Protein AF-K2B439-F1 (afdb_monomer)

Secondary structure (DSSP, 8-state):
----------------PPP-------------S------------------HHHHHHHHHHHHHHH-TT--GGGGGG--SHHHHHHHHHHHHHHHHHHHT-HHHHTT-SSHHHHHHHHHHHH--

Sequence (124 aa):
MKKTISILALALLLGSFGCGEDSLEDTDDGITAGDVEVDVESGEVSEETSNPEIEQDLTTLESIIIDSSANSSDCSNIEDEELKKTCEQKFIYDEAVSTKDKGMCGELENVSDQETCVAEVEKE

Mean predicted aligned error: 16.99 Å

Radius of gyration: 22.25 Å; Cα contacts (8 Å, |Δi|>4): 75; chains: 1; bounding box: 56×47×50 Å

pLDDT: mean 71.55, std 25.4, range [32.72, 96.44]

Foldseek 3Di:
DDDDDDDDDDDDDDDDDDDDDDDDDDDDDDDDDDDPPPPPVVPPPDDPPVPVLVVVLVVQLVVQVVDPPHALVSLVVRPDPVSSLVSNLVRLLVCCLVVLPLVSLVVRPDPVSSVVSPVSSVVD

Structure (mmCIF, N/CA/C/O backbone):
data_AF-K2B439-F1
#
_entry.id   AF-K2B439-F1
#
loop_
_atom_site.group_PDB
_atom_site.id
_atom_site.type_symbol
_atom_site.label_atom_id
_atom_site.label_alt_id
_atom_site.label_comp_id
_atom_site.label_asym_id
_atom_site.label_entity_id
_atom_site.label_seq_id
_atom_site.pdbx_PDB_ins_code
_atom_site.Cartn_x
_atom_site.Cartn_y
_atom_site.Cartn_z
_atom_site.occupancy
_atom_site.B_iso_or_equiv
_atom_site.auth_seq_id
_atom_site.auth_comp_id
_atom_site.auth_asym_id
_atom_site.auth_atom_id
_atom_site.pdbx_PDB_model_num
ATOM 1 N N . MET A 1 1 ? 41.136 -3.504 -10.759 1.00 40.81 1 MET A N 1
ATOM 2 C CA . MET A 1 1 ? 41.442 -2.631 -9.604 1.00 40.81 1 MET A CA 1
ATOM 3 C C . MET A 1 1 ? 40.144 -2.469 -8.829 1.00 40.81 1 MET A C 1
ATOM 5 O O . MET A 1 1 ? 39.227 -1.864 -9.361 1.00 40.81 1 MET A O 1
ATOM 9 N N . LYS A 1 2 ? 40.007 -3.120 -7.668 1.00 39.09 2 LYS A N 1
ATO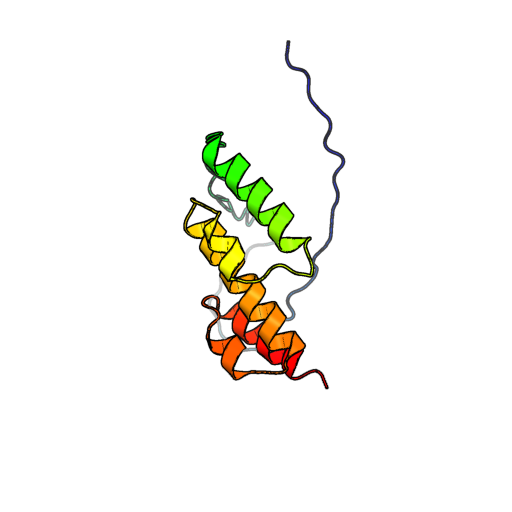M 10 C CA . LYS A 1 2 ? 38.772 -3.101 -6.866 1.00 39.09 2 LYS A CA 1
ATOM 11 C C . LYS A 1 2 ? 38.761 -1.815 -6.033 1.00 39.09 2 LYS A C 1
ATOM 13 O O . LYS A 1 2 ? 39.700 -1.595 -5.275 1.00 39.09 2 LYS A O 1
ATOM 18 N N . LYS A 1 3 ? 37.760 -0.953 -6.223 1.00 43.84 3 LYS A N 1
ATOM 19 C CA . LYS A 1 3 ? 37.527 0.230 -5.383 1.00 43.84 3 LYS A CA 1
ATOM 20 C C . LYS A 1 3 ? 36.393 -0.109 -4.422 1.00 43.84 3 LYS A C 1
ATOM 22 O O . LYS A 1 3 ? 35.263 -0.288 -4.852 1.00 43.84 3 LYS A O 1
ATOM 27 N N . THR A 1 4 ? 36.723 -0.254 -3.147 1.00 53.12 4 THR A N 1
ATOM 28 C CA . THR A 1 4 ? 35.773 -0.468 -2.053 1.00 53.12 4 THR A CA 1
ATOM 29 C C . THR A 1 4 ? 35.118 0.863 -1.700 1.00 53.12 4 THR A C 1
ATOM 31 O O . THR A 1 4 ? 35.821 1.809 -1.338 1.00 53.12 4 THR A O 1
ATOM 34 N N . ILE A 1 5 ? 33.795 0.947 -1.822 1.00 59.88 5 ILE A N 1
ATOM 35 C CA . ILE A 1 5 ? 33.010 2.098 -1.368 1.00 59.88 5 ILE A CA 1
ATOM 36 C C . ILE A 1 5 ? 32.552 1.803 0.062 1.00 59.88 5 ILE A C 1
ATOM 38 O O . ILE A 1 5 ? 31.970 0.762 0.344 1.00 59.88 5 ILE A O 1
ATOM 42 N N . SER A 1 6 ? 32.916 2.710 0.966 1.00 45.53 6 SER A N 1
ATOM 43 C CA . SER A 1 6 ? 32.641 2.666 2.400 1.00 45.53 6 SER A CA 1
ATOM 44 C C . SER A 1 6 ? 31.184 3.054 2.653 1.00 45.53 6 SER A C 1
ATOM 46 O O . SER A 1 6 ? 30.824 4.208 2.434 1.00 45.53 6 SER A O 1
ATOM 48 N N . ILE A 1 7 ? 30.361 2.115 3.120 1.00 55.88 7 ILE A N 1
ATOM 49 C CA . ILE A 1 7 ? 28.963 2.371 3.491 1.00 55.88 7 ILE A CA 1
ATOM 50 C C . ILE A 1 7 ? 28.936 2.820 4.956 1.00 55.88 7 ILE A C 1
ATOM 52 O O . ILE A 1 7 ? 29.377 2.101 5.853 1.00 55.88 7 ILE A O 1
ATOM 56 N N . LEU A 1 8 ? 28.472 4.050 5.180 1.00 42.69 8 LEU A N 1
ATOM 57 C CA . LEU A 1 8 ? 28.225 4.613 6.503 1.00 42.69 8 LEU A CA 1
ATOM 58 C C . LEU A 1 8 ? 27.000 3.894 7.093 1.00 42.69 8 LEU A C 1
ATOM 60 O O . LEU A 1 8 ? 25.897 4.023 6.570 1.00 42.69 8 LEU A O 1
ATOM 64 N N . ALA A 1 9 ? 27.207 3.102 8.143 1.00 47.41 9 ALA A N 1
ATOM 65 C CA . ALA A 1 9 ? 26.153 2.344 8.805 1.00 47.41 9 ALA A CA 1
ATOM 66 C C . ALA A 1 9 ? 25.150 3.283 9.497 1.00 47.41 9 ALA A C 1
ATOM 68 O O . ALA A 1 9 ? 25.508 3.989 10.442 1.00 47.41 9 ALA A O 1
ATOM 69 N N . LEU A 1 10 ? 23.890 3.258 9.058 1.00 36.81 10 LEU A N 1
ATOM 70 C CA . LEU A 1 10 ? 22.764 3.761 9.839 1.00 36.81 10 LEU A CA 1
ATOM 71 C C . LEU A 1 10 ? 22.176 2.576 10.613 1.00 36.81 10 LEU A C 1
ATOM 73 O O . LEU A 1 10 ? 21.393 1.793 10.087 1.00 36.81 10 LEU A O 1
ATOM 77 N N . ALA A 1 11 ? 22.614 2.414 11.859 1.00 52.12 11 ALA A N 1
ATOM 78 C CA . ALA A 1 11 ? 22.028 1.458 12.786 1.00 52.12 11 ALA A CA 1
ATOM 79 C C . ALA A 1 11 ? 20.799 2.095 13.446 1.00 52.12 11 ALA A C 1
ATOM 81 O O . ALA A 1 11 ? 20.939 3.030 14.236 1.00 52.12 11 ALA A O 1
ATOM 82 N N . LEU A 1 12 ? 19.606 1.578 13.150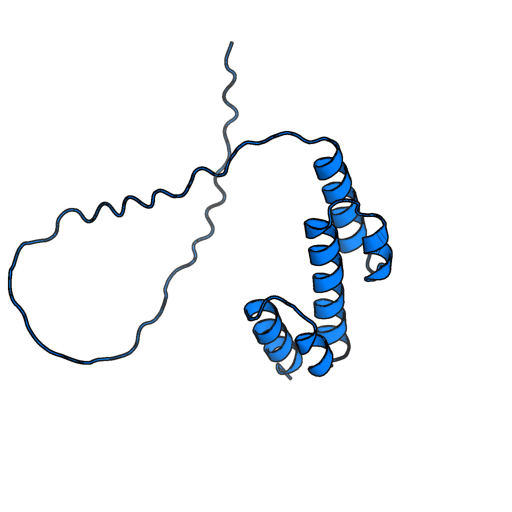 1.00 43.69 12 LEU A N 1
ATOM 83 C CA . LEU A 1 12 ? 18.420 1.805 13.972 1.00 43.69 12 LEU A CA 1
ATOM 84 C C . LEU A 1 12 ? 18.079 0.507 14.703 1.00 43.69 12 LEU A C 1
ATOM 86 O O . LEU A 1 12 ? 17.716 -0.503 14.111 1.00 43.69 12 LEU A O 1
ATOM 90 N N . LEU A 1 13 ? 18.282 0.569 16.017 1.00 51.44 13 LEU A N 1
ATOM 91 C CA . LEU A 1 13 ? 17.930 -0.433 17.013 1.00 51.44 13 LEU A CA 1
ATOM 92 C C . LEU A 1 13 ? 16.407 -0.600 17.080 1.00 51.44 13 LEU A C 1
ATOM 94 O O . LEU A 1 13 ? 15.708 0.349 17.432 1.00 51.44 13 LEU A O 1
ATOM 98 N N . LEU A 1 14 ? 15.915 -1.819 16.863 1.00 46.91 14 LEU A N 1
ATOM 99 C CA . LEU A 1 14 ? 14.623 -2.261 17.386 1.00 46.91 14 LEU A CA 1
ATOM 100 C C . LEU A 1 14 ? 14.893 -3.249 18.520 1.00 46.91 14 LEU A C 1
ATOM 102 O O . LEU A 1 14 ? 15.336 -4.375 18.305 1.00 46.91 14 LEU A O 1
ATOM 106 N N . GLY A 1 15 ? 14.692 -2.769 19.745 1.00 39.44 15 GLY A N 1
ATOM 107 C CA . GLY A 1 15 ? 14.739 -3.567 20.957 1.00 39.44 15 GLY A CA 1
ATOM 108 C C . GLY A 1 15 ? 13.350 -4.068 21.343 1.00 39.44 15 GLY A C 1
ATOM 109 O O . GLY A 1 15 ? 12.410 -3.283 21.433 1.00 39.44 15 GLY A O 1
ATOM 110 N N . SER A 1 16 ? 13.320 -5.360 21.670 1.00 45.22 16 SER A N 1
ATOM 111 C CA . SER A 1 16 ? 12.493 -5.991 22.707 1.00 45.22 16 SER A CA 1
ATOM 112 C C . SER A 1 16 ? 11.040 -6.346 22.374 1.00 45.22 16 SER A C 1
ATOM 114 O O . SER A 1 16 ? 10.104 -5.599 22.646 1.00 45.22 16 SER A O 1
ATOM 116 N N . PHE A 1 17 ? 10.876 -7.602 21.952 1.00 44.94 17 PHE A N 1
ATOM 117 C CA . PHE A 1 17 ? 9.707 -8.430 22.243 1.00 44.94 17 PHE A CA 1
ATOM 118 C C . PHE A 1 17 ? 9.548 -8.599 23.767 1.00 44.94 17 PHE A C 1
ATOM 120 O O . PHE A 1 17 ? 10.492 -8.994 24.454 1.00 44.94 17 PHE A O 1
ATOM 127 N N . GLY A 1 18 ? 8.359 -8.297 24.292 1.00 34.41 18 GLY A N 1
ATOM 128 C CA . GLY A 1 18 ? 7.946 -8.593 25.665 1.00 34.41 18 GLY A CA 1
ATOM 129 C C . GLY A 1 18 ? 7.069 -9.844 25.692 1.00 34.41 18 GLY A C 1
ATOM 130 O O . GLY A 1 18 ? 6.018 -9.873 25.063 1.00 34.41 18 GLY A O 1
ATOM 131 N N . CYS A 1 19 ? 7.551 -10.864 26.398 1.00 47.75 19 CYS A N 1
ATOM 132 C CA . CYS A 1 19 ? 6.994 -12.205 26.560 1.00 47.75 19 CYS A CA 1
ATOM 133 C C . CYS A 1 19 ? 5.978 -12.265 27.724 1.00 47.75 19 CYS A C 1
ATOM 135 O O . CYS A 1 19 ? 6.147 -11.548 28.709 1.00 47.75 19 CYS A O 1
ATOM 137 N N . GLY A 1 20 ? 4.993 -13.162 27.650 1.00 34.31 20 GLY A N 1
ATOM 138 C CA . GLY A 1 20 ? 4.175 -13.643 28.774 1.00 34.31 20 GLY A CA 1
ATOM 139 C C . GLY A 1 20 ? 3.386 -14.878 28.316 1.00 34.31 20 GLY A C 1
ATOM 140 O O . GLY A 1 20 ? 2.953 -14.912 27.170 1.00 34.31 20 GLY A O 1
ATOM 141 N N . GLU A 1 21 ? 3.165 -15.945 29.076 1.00 41.47 21 GLU A N 1
ATOM 142 C CA . GLU A 1 21 ? 3.580 -16.363 30.417 1.00 41.47 21 GLU A CA 1
ATOM 143 C C . GLU A 1 21 ? 3.301 -17.892 30.487 1.00 41.47 21 GLU A C 1
ATOM 145 O O . GLU A 1 21 ? 2.365 -18.380 29.853 1.00 41.47 21 GLU A O 1
ATOM 150 N N . ASP A 1 22 ? 4.169 -18.618 31.194 1.00 36.66 22 ASP A N 1
ATOM 151 C CA . ASP A 1 22 ? 4.065 -19.939 31.843 1.00 36.66 22 ASP A CA 1
ATOM 152 C C . ASP A 1 22 ? 3.218 -21.119 31.292 1.00 36.66 22 ASP A C 1
ATOM 154 O O . ASP A 1 22 ? 1.987 -21.132 31.345 1.00 36.66 22 ASP A O 1
ATOM 158 N N . SER A 1 23 ? 3.895 -22.253 31.033 1.00 35.19 23 SER A N 1
ATOM 159 C CA . SER A 1 23 ? 3.584 -23.535 31.707 1.00 35.19 23 SER A CA 1
ATOM 160 C C . SER A 1 23 ? 4.715 -24.575 31.604 1.00 35.19 23 SER A C 1
ATOM 162 O O . SER A 1 23 ? 5.185 -24.918 30.523 1.00 35.19 23 SER A O 1
ATOM 164 N N . LEU A 1 24 ? 5.087 -25.044 32.797 1.00 44.31 24 LEU A N 1
ATOM 165 C CA . LEU A 1 24 ? 5.931 -26.165 33.250 1.00 44.31 24 LEU A CA 1
ATOM 166 C C . LEU A 1 24 ? 5.671 -27.476 32.452 1.00 44.31 24 LEU A C 1
ATOM 168 O O . LEU A 1 24 ? 4.576 -27.653 31.933 1.00 44.31 24 LEU A O 1
ATOM 172 N N . GLU A 1 25 ? 6.562 -28.464 32.298 1.00 37.03 25 GLU A N 1
ATOM 173 C CA . GLU A 1 25 ? 7.464 -29.093 33.273 1.00 37.03 25 GLU A CA 1
ATOM 174 C C . GLU A 1 25 ? 8.428 -30.078 32.541 1.00 37.03 25 GLU A C 1
ATOM 176 O O . GLU A 1 25 ? 8.034 -30.745 31.584 1.00 37.03 25 GLU A O 1
ATOM 181 N N . ASP A 1 26 ? 9.676 -30.126 33.018 1.00 38.03 26 ASP A N 1
ATOM 182 C CA . ASP A 1 26 ? 10.714 -31.177 33.002 1.00 38.03 26 ASP A CA 1
ATOM 183 C C . ASP A 1 26 ? 10.935 -32.148 31.814 1.00 38.03 26 ASP A C 1
ATOM 185 O O . ASP A 1 26 ? 10.211 -33.124 31.627 1.00 38.03 26 ASP A O 1
ATOM 189 N N . THR A 1 27 ? 12.113 -32.040 31.172 1.00 39.81 27 THR A N 1
ATOM 190 C CA . THR A 1 27 ? 13.127 -33.125 31.168 1.00 39.81 27 THR A CA 1
ATOM 191 C C . THR A 1 27 ? 14.546 -32.555 30.983 1.00 39.81 27 THR A C 1
ATOM 193 O O . THR A 1 27 ? 14.885 -31.977 29.955 1.00 39.81 27 THR A O 1
ATOM 196 N N . ASP A 1 28 ? 15.319 -32.745 32.049 1.00 41.97 28 ASP A N 1
ATOM 197 C CA . ASP A 1 28 ? 16.772 -32.772 32.266 1.00 41.97 28 ASP A CA 1
ATOM 198 C C . ASP A 1 28 ? 17.688 -33.059 31.049 1.00 41.97 28 ASP A C 1
ATOM 200 O O . ASP A 1 28 ? 17.527 -34.074 30.379 1.00 41.97 28 ASP A O 1
ATOM 204 N N . ASP A 1 29 ? 18.676 -32.186 30.808 1.00 37.78 29 ASP A N 1
ATOM 205 C CA . ASP A 1 29 ? 20.118 -32.514 30.839 1.00 37.78 29 ASP A CA 1
ATOM 206 C C . ASP A 1 29 ? 20.932 -31.206 30.712 1.00 37.78 29 ASP A C 1
ATOM 208 O O . ASP A 1 29 ? 20.721 -30.383 29.818 1.00 37.78 29 ASP A O 1
ATOM 212 N N . GLY A 1 30 ? 21.827 -30.960 31.668 1.00 35.31 30 GLY A N 1
ATOM 213 C CA . GLY A 1 30 ? 22.544 -29.695 31.794 1.00 35.31 30 GLY A CA 1
ATOM 214 C C . GLY A 1 30 ? 23.732 -29.549 30.843 1.00 35.31 30 GLY A C 1
ATOM 215 O O . GLY A 1 30 ? 24.484 -30.492 30.641 1.00 35.31 30 GLY A O 1
ATOM 216 N N . ILE A 1 31 ? 23.980 -28.326 30.360 1.00 43.59 31 ILE A N 1
ATOM 217 C CA . ILE A 1 31 ? 25.321 -27.726 30.284 1.00 43.59 31 ILE A CA 1
ATOM 218 C C . ILE A 1 31 ? 25.228 -26.221 29.988 1.00 43.59 31 ILE A C 1
ATOM 220 O O . ILE A 1 31 ? 24.276 -25.696 29.426 1.00 43.59 31 ILE A O 1
ATOM 224 N N . THR A 1 32 ? 26.244 -25.548 30.502 1.00 35.97 32 THR A N 1
ATOM 225 C CA . THR A 1 32 ? 26.515 -24.123 30.634 1.00 35.97 32 THR A CA 1
ATOM 226 C C . THR A 1 32 ? 26.569 -23.328 29.331 1.00 35.97 32 THR A C 1
ATOM 228 O O . THR A 1 32 ? 27.056 -23.831 28.326 1.00 35.97 32 THR A O 1
ATOM 231 N N . ALA A 1 33 ? 26.192 -22.049 29.437 1.00 49.41 33 ALA A N 1
ATOM 232 C CA . ALA A 1 33 ? 26.423 -20.949 28.498 1.00 49.41 33 ALA A CA 1
ATOM 233 C C . ALA A 1 33 ? 27.553 -21.182 27.473 1.00 49.41 33 ALA A C 1
ATOM 235 O O . ALA A 1 33 ? 28.737 -21.122 27.811 1.00 49.41 33 ALA A O 1
ATOM 236 N N . GLY A 1 34 ? 27.158 -21.392 26.221 1.00 34.38 34 GLY A N 1
ATOM 237 C CA . GLY A 1 34 ? 28.034 -21.494 25.060 1.00 34.38 34 GLY A CA 1
ATOM 238 C C . GLY A 1 34 ? 27.228 -21.963 23.852 1.00 34.38 34 GLY A C 1
ATOM 239 O O . GLY A 1 34 ? 26.526 -22.960 23.954 1.00 34.38 34 GLY A O 1
ATOM 240 N N . ASP A 1 35 ? 27.321 -21.211 22.758 1.00 42.91 35 ASP A N 1
ATOM 241 C CA . ASP A 1 35 ? 26.928 -21.584 21.397 1.00 42.91 35 ASP A CA 1
ATOM 242 C C . ASP A 1 35 ? 25.519 -22.154 21.180 1.00 42.91 35 ASP A C 1
ATOM 244 O O . ASP A 1 35 ? 25.291 -23.357 21.086 1.00 42.91 35 ASP A O 1
ATOM 248 N N . VAL A 1 36 ? 24.580 -21.245 20.925 1.00 34.25 36 VAL A N 1
ATOM 249 C CA . VAL A 1 36 ? 23.649 -21.452 19.816 1.00 34.25 36 VAL A CA 1
ATOM 250 C C . VAL A 1 36 ? 24.043 -20.430 18.761 1.00 34.25 36 VAL A C 1
ATOM 252 O O . VAL A 1 36 ? 23.611 -19.278 18.753 1.00 34.25 36 VAL A O 1
ATOM 255 N N . GLU A 1 37 ? 24.954 -20.861 17.897 1.00 37.41 37 GLU A N 1
ATOM 256 C CA . GLU A 1 37 ? 25.060 -20.314 16.557 1.00 37.41 37 GLU A CA 1
ATOM 257 C C . GLU A 1 37 ? 23.739 -20.706 15.884 1.00 37.41 37 GLU A C 1
ATOM 259 O O . GLU A 1 37 ? 23.592 -21.805 15.351 1.00 37.41 37 GLU A O 1
ATOM 264 N N . VAL A 1 38 ? 22.710 -19.857 16.011 1.00 32.72 38 VAL A N 1
ATOM 265 C CA . VAL A 1 38 ? 21.629 -19.891 15.029 1.00 32.72 38 VAL A CA 1
ATOM 266 C C . VAL A 1 38 ? 22.317 -19.459 13.750 1.00 32.72 38 VAL A C 1
ATOM 268 O O . VAL A 1 38 ? 22.495 -18.268 13.495 1.00 32.72 38 VAL A O 1
ATOM 271 N N . ASP A 1 39 ? 22.758 -20.457 12.994 1.00 33.78 39 ASP A N 1
ATOM 272 C CA . ASP A 1 39 ? 22.879 -20.386 11.554 1.00 33.78 39 ASP A CA 1
ATOM 273 C C . ASP A 1 39 ? 21.479 -20.011 11.060 1.00 33.78 39 ASP A C 1
ATOM 275 O O . ASP A 1 39 ? 20.633 -20.837 10.721 1.00 33.78 39 ASP A O 1
ATOM 279 N N . VAL A 1 40 ? 21.176 -18.713 11.157 1.00 37.28 40 VAL A N 1
ATOM 280 C CA . VAL A 1 40 ? 20.233 -18.091 10.259 1.00 37.28 40 VAL A CA 1
ATOM 281 C C . VAL A 1 40 ? 20.987 -18.199 8.953 1.00 37.28 40 VAL A C 1
ATOM 283 O O . VAL A 1 40 ? 21.774 -17.318 8.600 1.00 37.28 40 VAL A O 1
ATOM 286 N N . GLU A 1 41 ? 20.774 -19.320 8.268 1.00 41.75 41 GLU A N 1
ATOM 287 C CA . GLU A 1 41 ? 20.798 -19.387 6.822 1.00 41.75 41 GLU A CA 1
ATOM 288 C C . GLU A 1 41 ? 19.772 -18.332 6.383 1.00 41.75 41 GLU A C 1
ATOM 290 O O . GLU A 1 41 ? 18.601 -18.593 6.112 1.00 41.75 41 GLU A O 1
ATOM 295 N N . SER A 1 42 ? 20.196 -17.069 6.487 1.00 36.34 42 SER A N 1
ATOM 296 C CA . SER A 1 42 ? 19.545 -15.899 5.949 1.00 36.34 42 SER A CA 1
ATOM 297 C C . SER A 1 42 ? 19.766 -16.117 4.485 1.00 36.34 42 SER A C 1
ATOM 299 O O . SER A 1 42 ? 20.798 -15.688 3.963 1.00 36.34 42 SER A O 1
ATOM 301 N N . GLY A 1 43 ? 18.849 -16.904 3.912 1.00 33.31 43 GLY A N 1
ATOM 302 C CA . GLY A 1 43 ? 18.767 -17.217 2.507 1.00 33.31 43 GLY A CA 1
ATOM 303 C C . GLY A 1 43 ? 19.218 -15.981 1.774 1.00 33.31 43 GLY A C 1
ATOM 304 O O . GLY A 1 43 ? 18.621 -14.911 1.909 1.00 33.31 43 GLY A O 1
ATOM 305 N N . GLU A 1 44 ? 20.389 -16.144 1.173 1.00 36.59 44 GLU A N 1
ATOM 306 C CA . GLU A 1 44 ? 21.013 -15.246 0.236 1.00 36.59 44 GLU A CA 1
ATOM 307 C C . GLU A 1 44 ? 19.902 -14.476 -0.477 1.00 36.59 44 GLU A C 1
ATOM 309 O O . GLU A 1 44 ? 19.080 -15.080 -1.170 1.00 36.59 44 GLU A O 1
ATOM 314 N N . VAL A 1 45 ? 19.816 -13.162 -0.225 1.00 37.75 45 VAL A N 1
ATOM 315 C CA . VAL A 1 45 ? 19.052 -12.267 -1.094 1.00 37.75 45 VAL A CA 1
ATOM 316 C C . VAL A 1 45 ? 19.655 -12.491 -2.469 1.00 37.75 45 VAL A C 1
ATOM 318 O O . VAL A 1 45 ? 20.776 -12.067 -2.757 1.00 37.75 45 VAL A O 1
ATOM 321 N N . SER A 1 46 ? 18.941 -13.316 -3.229 1.00 38.25 46 SER A N 1
ATOM 322 C CA . SER A 1 46 ? 19.319 -13.761 -4.549 1.00 38.25 46 SER A CA 1
ATOM 323 C C . SER A 1 46 ? 19.444 -12.529 -5.417 1.00 38.25 46 SER A C 1
ATOM 325 O O . SER A 1 46 ? 18.511 -11.741 -5.521 1.00 38.25 46 SER A O 1
ATOM 327 N N . GLU A 1 47 ? 20.632 -12.410 -5.997 1.00 42.19 47 GLU A N 1
ATOM 328 C CA . GLU A 1 47 ? 20.892 -11.826 -7.303 1.00 42.19 47 GLU A CA 1
ATOM 329 C C . GLU A 1 47 ? 20.209 -10.477 -7.576 1.00 42.19 47 GLU A C 1
ATOM 331 O O . GLU A 1 47 ? 19.062 -10.412 -8.011 1.00 42.19 47 GLU A O 1
ATOM 336 N N . GLU A 1 48 ? 20.990 -9.392 -7.499 1.00 47.38 48 GLU A N 1
ATOM 337 C CA . GLU A 1 48 ? 20.764 -8.240 -8.376 1.00 47.38 48 GLU A CA 1
ATOM 338 C C . GLU A 1 48 ? 20.914 -8.698 -9.837 1.00 47.38 48 GLU A C 1
ATOM 340 O O . GLU A 1 48 ? 21.944 -8.524 -10.490 1.00 47.38 48 GLU A O 1
ATOM 345 N N . THR A 1 49 ? 19.858 -9.313 -10.361 1.00 43.03 49 THR A N 1
ATOM 346 C CA . THR A 1 49 ? 19.526 -9.212 -11.771 1.00 43.03 49 THR A CA 1
ATOM 347 C C . THR A 1 49 ? 19.044 -7.784 -11.948 1.00 43.03 49 THR A C 1
ATOM 349 O O . THR A 1 49 ? 17.895 -7.471 -11.655 1.00 43.03 49 THR A O 1
ATOM 352 N N . SER A 1 50 ? 19.941 -6.890 -12.366 1.00 52.06 50 SER A N 1
ATOM 353 C CA . SER A 1 50 ? 19.563 -5.560 -12.838 1.00 52.06 50 SER A CA 1
ATOM 354 C C . SER A 1 50 ? 18.671 -5.745 -14.068 1.00 52.06 50 SER A C 1
ATOM 356 O O . SER A 1 50 ? 19.162 -5.839 -15.196 1.00 52.06 50 SER A O 1
ATOM 358 N N . ASN A 1 51 ? 17.367 -5.903 -13.841 1.00 62.78 51 ASN A N 1
ATOM 359 C CA . ASN A 1 51 ? 16.371 -5.872 -14.892 1.00 62.78 51 ASN A CA 1
ATOM 360 C C . ASN A 1 51 ? 15.980 -4.401 -15.080 1.00 62.78 51 ASN A C 1
ATOM 362 O O . ASN A 1 51 ? 15.325 -3.848 -14.195 1.00 62.78 51 ASN A O 1
ATOM 366 N N . PRO A 1 52 ? 16.382 -3.745 -16.184 1.00 71.81 52 PRO A N 1
ATOM 367 C CA . PRO A 1 52 ? 16.153 -2.311 -16.372 1.00 71.81 52 PRO A CA 1
ATOM 368 C C . PRO A 1 52 ? 14.666 -1.925 -16.333 1.00 71.81 52 PRO A C 1
ATOM 370 O O . PRO A 1 52 ? 14.344 -0.775 -16.049 1.00 71.81 52 PRO A O 1
ATOM 373 N N . GLU A 1 53 ? 13.769 -2.879 -16.592 1.00 76.31 53 GLU A N 1
ATOM 374 C CA . GLU A 1 53 ? 12.315 -2.700 -16.505 1.00 76.31 53 GLU A CA 1
ATOM 375 C C . GLU A 1 53 ? 11.853 -2.491 -15.048 1.00 76.31 53 GLU A C 1
ATOM 377 O O . GLU A 1 53 ? 11.090 -1.570 -14.771 1.00 76.31 53 GLU A O 1
ATOM 382 N N . ILE A 1 54 ? 12.414 -3.234 -14.084 1.00 85.06 54 ILE A N 1
ATOM 383 C CA . ILE A 1 54 ? 12.057 -3.109 -12.656 1.00 85.06 54 ILE A CA 1
ATOM 384 C C . ILE A 1 54 ? 12.571 -1.781 -12.075 1.00 85.06 54 ILE A C 1
ATOM 386 O O . ILE A 1 54 ? 11.888 -1.135 -11.282 1.00 85.06 54 ILE A O 1
ATOM 390 N N . GLU A 1 55 ? 13.763 -1.330 -12.485 1.00 88.25 55 GLU A N 1
ATOM 391 C CA . GLU A 1 55 ? 14.308 -0.029 -12.057 1.00 88.25 55 GLU A CA 1
ATOM 392 C C . GLU A 1 55 ? 13.437 1.147 -12.539 1.00 88.25 55 GLU A C 1
ATOM 394 O O . GLU A 1 55 ? 13.259 2.144 -11.828 1.00 88.25 55 GLU A O 1
ATOM 399 N N . GLN A 1 56 ? 12.871 1.031 -13.744 1.00 90.94 56 GLN A N 1
ATOM 400 C CA . GLN A 1 56 ? 11.939 2.016 -14.280 1.00 90.94 56 GLN A CA 1
ATOM 401 C C . GLN A 1 56 ? 10.626 2.028 -13.488 1.00 90.94 56 GLN A C 1
ATOM 403 O O . GLN A 1 56 ? 10.162 3.102 -13.103 1.00 90.94 56 GLN A O 1
ATOM 408 N N . ASP A 1 57 ? 10.058 0.859 -13.204 1.00 91.75 57 ASP A N 1
ATOM 409 C CA . ASP A 1 57 ? 8.821 0.723 -12.433 1.00 91.75 57 ASP A CA 1
ATOM 410 C C . ASP A 1 57 ? 8.953 1.239 -10.997 1.00 91.75 57 ASP A C 1
ATOM 412 O O . ASP A 1 57 ? 8.065 1.938 -10.508 1.00 91.75 57 ASP A O 1
ATOM 416 N N . LEU A 1 58 ? 10.096 1.006 -10.346 1.00 91.44 58 LEU A N 1
ATOM 417 C CA . LEU A 1 58 ? 10.413 1.593 -9.039 1.00 91.44 58 LEU A CA 1
ATOM 418 C C . LEU A 1 58 ? 10.454 3.125 -9.083 1.00 91.44 58 LEU A C 1
ATOM 420 O O . LEU A 1 58 ? 9.939 3.787 -8.183 1.00 91.44 58 LEU A O 1
ATOM 424 N N . THR A 1 59 ? 11.030 3.699 -10.142 1.00 93.38 59 THR A N 1
ATOM 425 C CA . THR A 1 59 ? 11.065 5.160 -10.324 1.00 93.38 59 THR A CA 1
ATOM 426 C C . THR A 1 59 ? 9.654 5.720 -10.537 1.00 93.38 59 THR A C 1
ATOM 428 O O . THR A 1 59 ? 9.302 6.770 -9.992 1.00 93.38 59 THR A O 1
ATOM 431 N N . THR A 1 60 ? 8.826 5.014 -11.311 1.00 93.75 60 THR A N 1
ATOM 432 C CA . THR A 1 60 ? 7.416 5.362 -11.532 1.00 93.75 60 THR A CA 1
ATOM 433 C C . THR A 1 60 ? 6.634 5.311 -10.221 1.00 93.75 60 THR A C 1
ATOM 435 O O . THR A 1 60 ? 5.944 6.274 -9.886 1.00 93.75 60 THR A O 1
ATOM 438 N N . LEU A 1 61 ? 6.801 4.240 -9.441 1.00 93.00 61 LEU A N 1
ATOM 439 C CA . LEU A 1 61 ? 6.208 4.081 -8.115 1.00 93.00 61 LEU A CA 1
ATOM 440 C C . LEU A 1 61 ? 6.579 5.241 -7.185 1.00 93.00 61 LEU A C 1
ATOM 442 O O . LEU A 1 61 ? 5.699 5.842 -6.571 1.00 93.00 61 LEU A O 1
ATOM 446 N N . GLU A 1 62 ? 7.864 5.588 -7.097 1.00 93.75 62 GLU A N 1
ATOM 447 C CA . GLU A 1 62 ? 8.332 6.689 -6.251 1.00 93.75 62 GLU A CA 1
ATOM 448 C C . GLU A 1 62 ? 7.694 8.025 -6.663 1.00 93.75 62 GLU A C 1
ATOM 450 O O . GLU A 1 62 ? 7.214 8.778 -5.811 1.00 93.75 62 GLU A O 1
ATOM 455 N N . SER A 1 63 ? 7.607 8.295 -7.970 1.00 95.00 63 SER A N 1
ATOM 456 C CA . SER A 1 63 ? 6.949 9.500 -8.483 1.00 95.00 63 SER A CA 1
ATOM 457 C C . SER A 1 63 ? 5.463 9.555 -8.125 1.00 95.00 63 SER A C 1
ATOM 459 O O . SER A 1 63 ? 4.963 10.634 -7.812 1.00 95.00 63 SER A O 1
ATOM 461 N N . ILE A 1 64 ? 4.762 8.420 -8.179 1.00 94.88 64 ILE A N 1
ATOM 462 C CA . ILE A 1 64 ? 3.341 8.316 -7.831 1.00 94.88 64 ILE A CA 1
ATOM 463 C C . ILE A 1 64 ? 3.142 8.555 -6.329 1.00 94.88 64 ILE A C 1
ATOM 465 O O . ILE A 1 64 ? 2.276 9.327 -5.936 1.00 94.88 64 ILE A O 1
ATOM 469 N N . ILE A 1 65 ? 3.964 7.935 -5.477 1.00 91.62 65 ILE A N 1
ATOM 470 C CA . ILE A 1 65 ? 3.816 8.005 -4.016 1.00 91.62 65 ILE A CA 1
ATOM 471 C C . ILE A 1 65 ? 4.064 9.418 -3.464 1.00 91.62 65 ILE A C 1
ATOM 473 O O . ILE A 1 65 ? 3.455 9.803 -2.464 1.00 91.62 65 ILE A O 1
ATOM 477 N N . ILE A 1 66 ? 4.978 10.178 -4.072 1.00 92.81 66 ILE A N 1
ATOM 478 C CA . ILE A 1 66 ? 5.325 11.537 -3.624 1.00 92.81 66 ILE A CA 1
ATOM 479 C C . ILE A 1 66 ? 4.289 12.571 -4.101 1.00 92.81 66 ILE A C 1
ATOM 481 O O . ILE A 1 66 ? 4.159 13.639 -3.493 1.00 92.81 66 ILE A O 1
ATOM 485 N N . ASP A 1 67 ? 3.541 12.275 -5.166 1.00 92.12 67 ASP A N 1
ATOM 486 C CA . ASP A 1 67 ? 2.479 13.145 -5.664 1.00 92.12 67 ASP A CA 1
ATOM 487 C C . ASP A 1 67 ? 1.222 13.029 -4.789 1.00 92.12 67 ASP A C 1
ATOM 489 O O . ASP A 1 67 ? 0.526 12.019 -4.773 1.00 92.12 67 ASP A O 1
ATOM 493 N N . SER A 1 68 ? 0.882 14.107 -4.082 1.00 87.62 68 SER A N 1
ATOM 494 C CA . SER A 1 68 ? -0.309 14.154 -3.229 1.00 87.62 68 SER A CA 1
ATOM 495 C C . SER A 1 68 ? -1.634 14.169 -3.997 1.00 87.62 68 SER A C 1
ATOM 497 O O . SER A 1 68 ? -2.692 14.079 -3.375 1.00 87.62 68 SER A O 1
ATOM 499 N N . SER A 1 69 ? -1.593 14.331 -5.323 1.00 90.06 69 SER A N 1
ATOM 500 C CA . SER A 1 69 ? -2.759 14.255 -6.205 1.00 90.06 69 SER A CA 1
ATOM 501 C C . SER A 1 69 ? -2.925 12.900 -6.893 1.00 90.06 69 SER A C 1
ATOM 503 O O . SER A 1 69 ? -3.961 12.670 -7.525 1.00 90.06 69 SER A O 1
ATOM 505 N N . ALA A 1 70 ? -1.942 12.008 -6.753 1.00 93.44 70 ALA A N 1
ATOM 506 C CA . ALA A 1 70 ? -2.026 10.661 -7.287 1.00 93.44 70 ALA A CA 1
ATOM 507 C C . ALA A 1 70 ? -3.055 9.807 -6.532 1.00 93.44 70 ALA A C 1
ATOM 509 O O . ALA A 1 70 ? -3.432 10.081 -5.391 1.00 93.44 70 ALA A O 1
ATOM 510 N N . ASN A 1 71 ? -3.523 8.764 -7.205 1.00 92.69 71 ASN A N 1
ATOM 511 C CA . ASN A 1 71 ? -4.486 7.793 -6.702 1.00 92.69 71 ASN A CA 1
ATOM 512 C C . ASN A 1 71 ? -4.145 6.389 -7.225 1.00 92.69 71 ASN A C 1
ATOM 514 O O . ASN A 1 71 ? -3.258 6.214 -8.060 1.00 92.69 71 ASN A O 1
ATOM 518 N N . SER A 1 72 ? -4.892 5.378 -6.779 1.00 90.62 72 SER A N 1
ATOM 519 C CA . SER A 1 72 ? -4.664 3.981 -7.172 1.00 90.62 72 SER A CA 1
ATOM 520 C C . SER A 1 72 ? -4.673 3.747 -8.689 1.00 90.62 72 SER A C 1
ATOM 522 O O . SER A 1 72 ? -3.987 2.850 -9.169 1.00 90.62 72 SER A O 1
ATOM 524 N N . SER A 1 73 ? -5.376 4.570 -9.477 1.00 92.88 73 SER A N 1
ATOM 525 C CA . SER A 1 73 ? -5.394 4.424 -10.940 1.00 92.88 73 SER A CA 1
ATOM 526 C C . SER A 1 73 ? -4.030 4.709 -11.571 1.00 92.88 73 SER A C 1
ATOM 528 O O . SER A 1 73 ? -3.704 4.116 -12.601 1.00 92.88 73 SER A O 1
ATOM 530 N N . ASP A 1 74 ? -3.226 5.586 -10.963 1.00 94.56 74 ASP A N 1
ATOM 531 C CA . ASP A 1 74 ? -1.905 5.968 -11.470 1.00 94.56 74 ASP A CA 1
ATOM 532 C C . ASP A 1 74 ? -0.906 4.802 -11.405 1.00 94.56 74 ASP A C 1
ATOM 534 O O . ASP A 1 74 ? 0.015 4.734 -12.225 1.00 94.56 74 ASP A O 1
ATOM 538 N N . CYS A 1 75 ? -1.154 3.823 -10.526 1.00 94.25 75 CYS A N 1
ATOM 539 C CA . CYS A 1 75 ? -0.404 2.568 -10.435 1.00 94.25 75 CYS A CA 1
ATOM 540 C C . CYS A 1 75 ? -0.505 1.714 -11.710 1.00 94.25 75 CYS A C 1
ATOM 542 O O . CYS A 1 75 ? 0.338 0.854 -11.941 1.00 94.25 75 CYS A O 1
ATOM 544 N N . SER A 1 76 ? -1.479 1.978 -12.592 1.00 93.69 76 SER A N 1
ATOM 545 C CA . SER A 1 76 ? -1.619 1.280 -13.882 1.00 93.69 76 SER A CA 1
ATOM 546 C C . SER A 1 76 ? -0.429 1.477 -14.827 1.00 93.69 76 SER A C 1
ATOM 548 O O . SER A 1 76 ? -0.323 0.750 -15.811 1.00 93.69 76 SER A O 1
ATOM 550 N N . ASN A 1 77 ? 0.425 2.472 -14.564 1.00 91.62 77 ASN A N 1
ATOM 551 C CA . ASN A 1 77 ? 1.629 2.746 -15.351 1.00 91.62 77 ASN A CA 1
ATOM 552 C C . ASN A 1 77 ? 2.832 1.875 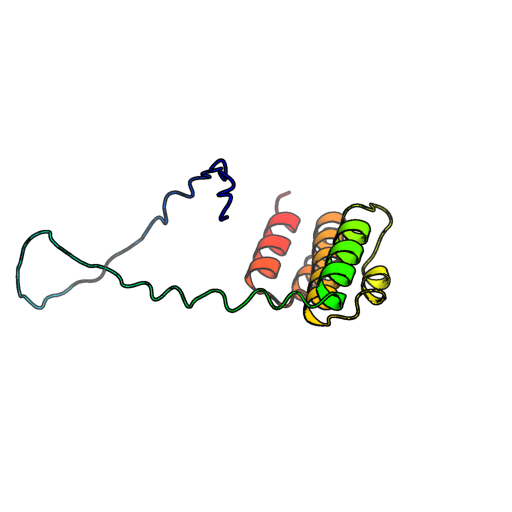-14.954 1.00 91.62 77 ASN A C 1
ATOM 554 O O . ASN A 1 77 ? 3.873 1.993 -15.592 1.00 91.62 77 ASN A O 1
ATOM 558 N N . ILE A 1 78 ? 2.698 1.061 -13.905 1.00 92.94 78 ILE A N 1
ATOM 559 C CA . ILE A 1 78 ? 3.709 0.107 -13.449 1.00 92.94 78 ILE A CA 1
ATOM 560 C C . ILE A 1 78 ? 3.446 -1.230 -14.153 1.00 92.94 78 ILE A C 1
ATOM 562 O O . ILE A 1 78 ? 2.320 -1.734 -14.097 1.00 92.94 78 ILE A O 1
ATOM 566 N N . GLU A 1 79 ? 4.451 -1.781 -14.835 1.00 92.62 79 GLU A N 1
ATOM 567 C CA . GLU A 1 79 ? 4.323 -3.054 -15.563 1.00 92.62 79 GLU A CA 1
ATOM 568 C C . GLU A 1 79 ? 4.528 -4.268 -14.648 1.00 92.62 79 GLU A C 1
ATOM 570 O O . GLU A 1 79 ? 3.855 -5.288 -14.813 1.00 92.62 79 GLU A O 1
ATOM 575 N N . ASP A 1 80 ? 5.417 -4.158 -13.661 1.00 93.38 80 ASP A N 1
ATOM 576 C CA . ASP A 1 80 ? 5.623 -5.177 -12.643 1.00 93.38 80 ASP A CA 1
ATOM 577 C C . ASP A 1 80 ? 4.390 -5.317 -11.739 1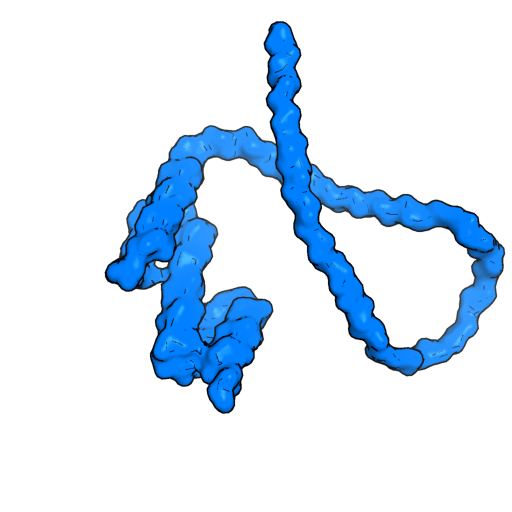.00 93.38 80 ASP A C 1
ATOM 579 O O . ASP A 1 80 ? 3.991 -4.404 -11.011 1.00 93.38 80 ASP A O 1
ATOM 583 N N . GLU A 1 81 ? 3.776 -6.496 -11.777 1.00 92.19 81 GLU A N 1
ATOM 584 C CA . GLU A 1 81 ? 2.522 -6.768 -11.077 1.00 92.19 81 GLU A CA 1
ATOM 585 C C . GLU A 1 81 ? 2.672 -6.698 -9.546 1.00 92.19 81 GLU A C 1
ATOM 587 O O . GLU A 1 81 ? 1.725 -6.303 -8.865 1.00 92.19 81 GLU A O 1
ATOM 592 N N . GLU A 1 82 ? 3.838 -7.035 -8.978 1.00 91.06 82 GLU A N 1
ATOM 593 C CA . GLU A 1 82 ? 4.058 -6.954 -7.527 1.00 91.06 82 GLU A CA 1
ATOM 594 C C . GLU A 1 82 ? 4.205 -5.499 -7.062 1.00 91.06 82 GLU A C 1
ATOM 596 O O . GLU A 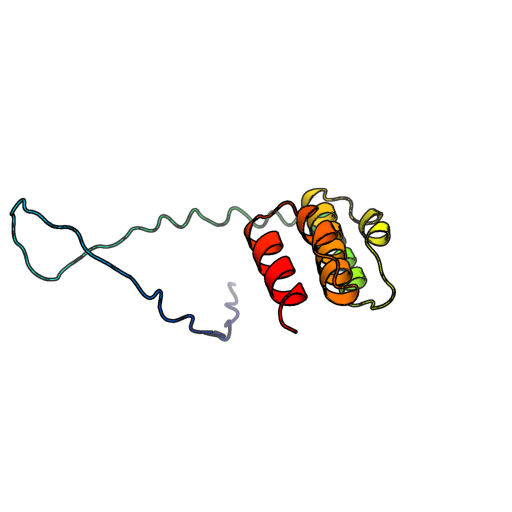1 82 ? 3.590 -5.093 -6.067 1.00 91.06 82 GLU A O 1
ATOM 601 N N . LEU A 1 83 ? 4.956 -4.680 -7.802 1.00 92.75 83 LEU A N 1
ATOM 602 C CA . LEU A 1 83 ? 5.095 -3.247 -7.540 1.00 92.75 83 LEU A CA 1
ATOM 603 C C . LEU A 1 83 ? 3.779 -2.505 -7.760 1.00 92.75 83 LEU A C 1
ATOM 605 O O . LEU A 1 83 ? 3.397 -1.668 -6.937 1.00 92.75 83 LEU A O 1
ATOM 609 N N . LYS A 1 84 ? 3.049 -2.836 -8.826 1.00 94.19 84 LYS A N 1
ATOM 610 C CA . LYS A 1 84 ? 1.730 -2.270 -9.109 1.00 94.19 84 LYS A CA 1
ATOM 611 C C . LYS A 1 84 ? 0.753 -2.557 -7.979 1.00 94.19 84 LYS A C 1
ATOM 613 O O . LYS A 1 84 ? 0.100 -1.649 -7.472 1.00 94.19 84 LYS A O 1
ATOM 618 N N . LYS A 1 85 ? 0.702 -3.805 -7.528 1.00 93.88 85 LYS A N 1
ATOM 619 C CA . LYS A 1 85 ? -0.136 -4.216 -6.406 1.00 93.88 85 LYS A CA 1
ATOM 620 C C . LYS A 1 85 ? 0.248 -3.495 -5.117 1.00 93.88 85 LYS A C 1
ATOM 622 O O . LYS A 1 85 ? -0.617 -2.997 -4.407 1.00 93.88 85 LYS A O 1
ATOM 627 N N . THR A 1 86 ? 1.545 -3.370 -4.845 1.00 92.75 86 THR A N 1
ATOM 628 C CA . THR A 1 86 ? 2.055 -2.613 -3.690 1.00 92.75 86 THR A CA 1
ATOM 629 C C . THR A 1 86 ? 1.623 -1.143 -3.744 1.00 92.75 86 THR A C 1
ATOM 631 O O . THR A 1 86 ? 1.197 -0.581 -2.734 1.00 92.75 86 THR A O 1
ATOM 634 N N . CYS A 1 87 ? 1.677 -0.527 -4.927 1.00 95.06 87 CYS A N 1
ATOM 635 C CA . CYS A 1 87 ? 1.191 0.829 -5.167 1.00 95.06 87 CYS A CA 1
ATOM 636 C C . CYS A 1 87 ? -0.302 0.966 -4.838 1.00 95.06 87 CYS A C 1
ATOM 638 O O . CYS A 1 87 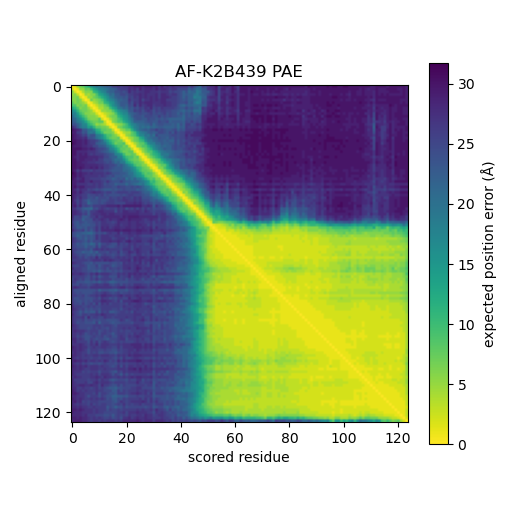? -0.689 1.841 -4.064 1.00 95.06 87 CYS A O 1
ATOM 640 N N . GLU A 1 88 ? -1.136 0.076 -5.381 1.00 95.12 88 GLU A N 1
ATOM 641 C CA . GLU A 1 88 ? -2.588 0.090 -5.175 1.00 95.12 88 GLU A CA 1
ATOM 642 C C . GLU A 1 88 ? -2.949 -0.081 -3.692 1.00 95.12 88 GLU A C 1
ATOM 644 O O . GLU A 1 88 ? -3.726 0.703 -3.145 1.00 95.12 88 GLU A O 1
ATOM 649 N N . GLN A 1 89 ? -2.322 -1.051 -3.021 1.00 94.88 89 GLN A N 1
ATOM 650 C CA . GLN A 1 89 ? -2.518 -1.342 -1.598 1.00 94.88 89 GLN A CA 1
ATOM 651 C C . GLN A 1 89 ? -2.175 -0.137 -0.713 1.00 94.88 89 GLN A C 1
ATOM 653 O O . GLN A 1 89 ? -2.904 0.174 0.229 1.00 94.88 89 GLN A O 1
ATOM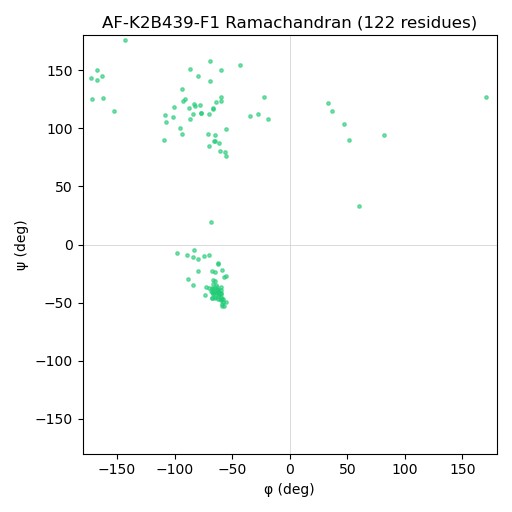 658 N N . LYS A 1 90 ? -1.116 0.608 -1.050 1.00 94.25 90 LYS A N 1
ATOM 659 C CA . LYS A 1 90 ? -0.767 1.836 -0.332 1.00 94.25 90 LYS A CA 1
ATOM 660 C C . LYS A 1 90 ? -1.866 2.898 -0.431 1.00 94.25 90 LYS A C 1
ATOM 662 O O . LYS A 1 90 ? -2.198 3.519 0.575 1.00 94.25 90 LYS A O 1
ATOM 667 N N . PHE A 1 91 ? -2.438 3.116 -1.615 1.00 95.38 91 PHE A N 1
ATOM 668 C CA . PHE A 1 91 ? -3.510 4.104 -1.772 1.00 95.38 91 PHE A CA 1
ATOM 669 C C . PHE A 1 91 ? -4.788 3.700 -1.044 1.00 95.38 91 PHE A C 1
ATOM 671 O O . PHE A 1 91 ? -5.429 4.564 -0.454 1.00 95.38 91 PHE A O 1
ATOM 678 N N . ILE A 1 92 ? -5.125 2.408 -1.032 1.00 94.69 92 ILE A N 1
ATOM 679 C CA . ILE A 1 92 ? -6.243 1.886 -0.233 1.00 94.69 92 ILE A CA 1
ATOM 680 C C . ILE A 1 92 ? -6.013 2.194 1.250 1.00 94.69 92 ILE A C 1
ATOM 682 O O . ILE A 1 92 ? -6.906 2.714 1.916 1.00 94.69 92 ILE A O 1
ATOM 686 N N . TYR A 1 93 ? -4.805 1.934 1.760 1.00 94.88 93 TYR A N 1
ATOM 687 C CA . TYR A 1 93 ? -4.442 2.243 3.143 1.00 94.88 93 TYR A CA 1
ATOM 688 C C . TYR A 1 93 ? -4.594 3.741 3.450 1.00 94.88 93 TYR A C 1
ATOM 690 O O . TYR A 1 93 ? -5.266 4.119 4.412 1.00 94.88 93 TYR A O 1
ATOM 698 N N . ASP A 1 94 ? -3.987 4.605 2.632 1.00 93.50 94 ASP A N 1
ATOM 699 C CA . ASP A 1 94 ? -4.011 6.054 2.849 1.00 93.50 94 ASP A CA 1
ATOM 700 C C . ASP A 1 94 ? -5.438 6.617 2.768 1.00 93.50 94 ASP A C 1
ATOM 702 O O . ASP A 1 94 ? -5.825 7.459 3.586 1.00 93.50 94 ASP A O 1
ATOM 706 N N . GLU A 1 95 ? -6.244 6.137 1.817 1.00 93.31 95 GLU A N 1
ATOM 707 C CA . GLU A 1 95 ? -7.643 6.534 1.672 1.00 93.31 95 GLU A CA 1
ATOM 708 C C . GLU A 1 95 ? -8.476 6.083 2.873 1.00 93.31 95 GLU A C 1
ATOM 710 O O . GLU A 1 95 ? -9.203 6.900 3.443 1.00 93.31 95 GLU A O 1
ATOM 715 N N . ALA A 1 96 ? -8.318 4.836 3.324 1.00 94.62 96 ALA A N 1
ATOM 716 C CA . ALA A 1 96 ? -9.002 4.302 4.498 1.00 94.62 96 ALA A CA 1
ATOM 717 C C . ALA A 1 96 ? -8.702 5.127 5.760 1.00 94.62 96 ALA A C 1
ATOM 719 O O . ALA A 1 96 ? -9.617 5.528 6.485 1.00 94.62 96 ALA A O 1
ATOM 720 N N . VAL A 1 97 ? -7.427 5.453 6.001 1.00 94.56 97 VAL A N 1
ATOM 721 C CA . VAL A 1 97 ? -7.006 6.260 7.157 1.00 94.56 97 VAL A CA 1
ATOM 722 C C . VAL A 1 97 ? -7.521 7.698 7.055 1.00 94.56 97 VAL A C 1
ATOM 724 O O . VAL A 1 97 ? -8.005 8.252 8.046 1.00 94.56 97 VAL A O 1
ATOM 727 N N . SER A 1 98 ? -7.456 8.299 5.864 1.00 92.75 98 SER A N 1
ATOM 728 C CA . SER A 1 98 ? -7.892 9.678 5.608 1.00 92.75 98 SER A CA 1
ATOM 729 C C . SER A 1 98 ? -9.411 9.850 5.728 1.00 92.75 98 SER A C 1
ATOM 731 O O . SER A 1 98 ? -9.896 10.833 6.292 1.00 92.75 98 SER A O 1
ATOM 733 N N . THR A 1 99 ? -10.176 8.876 5.234 1.00 94.31 99 THR A N 1
ATOM 734 C CA . THR A 1 99 ? -11.650 8.886 5.237 1.00 94.31 99 THR A CA 1
ATOM 735 C C . THR A 1 99 ? -12.256 8.277 6.498 1.00 94.31 99 THR A C 1
ATOM 737 O O . THR A 1 99 ? -13.462 8.407 6.716 1.00 94.31 99 THR A O 1
ATOM 740 N N . LYS A 1 100 ? -11.425 7.653 7.343 1.00 93.56 100 LYS A N 1
ATOM 741 C CA . LYS A 1 100 ? -11.831 6.888 8.529 1.00 93.56 100 LYS A CA 1
ATOM 742 C C . LYS A 1 100 ? -12.737 5.697 8.199 1.00 93.56 100 LYS A C 1
ATOM 744 O O . LYS A 1 100 ? -13.598 5.320 8.999 1.00 93.56 100 LYS A O 1
ATOM 749 N N . ASP A 1 101 ? -12.528 5.079 7.041 1.00 93.56 101 ASP A N 1
ATOM 750 C CA . ASP A 1 101 ? -13.293 3.920 6.591 1.00 93.56 101 ASP A CA 1
ATOM 751 C C . ASP A 1 101 ? -12.574 2.604 6.932 1.00 93.56 101 ASP A C 1
ATOM 753 O O . ASP A 1 101 ? -11.673 2.142 6.234 1.00 93.56 101 ASP A O 1
ATOM 757 N N . LYS A 1 102 ? -13.012 1.950 8.014 1.00 92.88 102 LYS A N 1
ATOM 758 C CA . LYS A 1 102 ? -12.499 0.621 8.400 1.00 92.88 102 LYS A CA 1
ATOM 759 C C . LYS A 1 102 ? -12.828 -0.470 7.380 1.00 92.88 102 LYS A C 1
ATOM 761 O O . LYS A 1 102 ? -12.167 -1.503 7.377 1.00 92.88 102 LYS A O 1
ATOM 766 N N . GLY A 1 103 ? -13.875 -0.283 6.577 1.00 93.19 103 GLY A N 1
ATOM 767 C CA . GLY A 1 103 ? -14.259 -1.223 5.530 1.00 93.19 103 GLY A CA 1
ATOM 768 C C . GLY A 1 103 ? -13.178 -1.324 4.461 1.00 93.19 103 GLY A C 1
ATOM 769 O O . GLY A 1 103 ? -12.812 -2.436 4.089 1.00 93.19 103 GLY A O 1
ATOM 770 N N . MET A 1 104 ? -12.603 -0.182 4.072 1.00 93.81 104 MET A N 1
ATOM 771 C CA . MET A 1 104 ? -11.498 -0.121 3.110 1.00 93.81 104 MET A CA 1
ATOM 772 C C . MET A 1 104 ? -10.230 -0.807 3.626 1.00 93.81 104 MET A C 1
ATOM 774 O O . MET A 1 104 ? -9.546 -1.481 2.862 1.00 93.81 104 MET A O 1
ATOM 778 N N . CYS A 1 105 ? -9.944 -0.746 4.933 1.00 94.19 105 CYS A N 1
ATOM 779 C CA . CYS A 1 105 ? -8.825 -1.502 5.506 1.00 94.19 105 CYS A CA 1
ATOM 780 C C . CYS A 1 105 ? -8.940 -3.015 5.247 1.00 94.19 105 CYS A C 1
ATOM 782 O O . CYS A 1 105 ? -7.920 -3.687 5.172 1.00 94.19 105 CYS A O 1
ATOM 784 N N . GLY A 1 106 ? -10.153 -3.561 5.095 1.00 93.94 106 GLY A N 1
ATOM 785 C CA . GLY A 1 106 ? -10.374 -4.976 4.780 1.00 93.94 106 GLY A CA 1
ATOM 786 C C . GLY A 1 106 ? -10.075 -5.364 3.327 1.00 93.94 1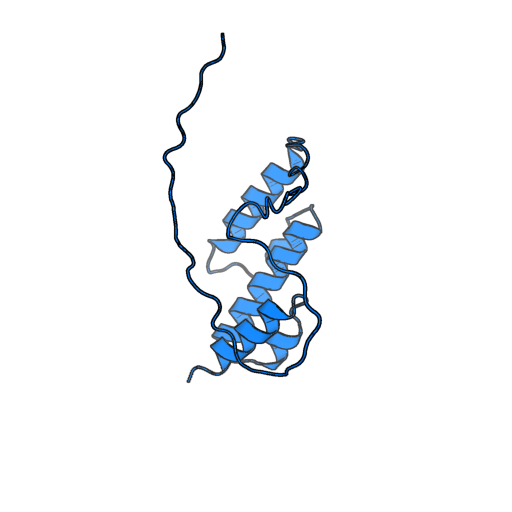06 GLY A C 1
ATOM 787 O O . GLY A 1 106 ? -10.059 -6.553 3.016 1.00 93.94 106 GLY A O 1
ATOM 788 N N . GLU A 1 107 ? -9.846 -4.388 2.446 1.00 94.50 107 GLU A N 1
ATOM 789 C CA . GLU A 1 107 ? -9.423 -4.604 1.055 1.00 94.50 107 GLU A CA 1
ATOM 790 C C . GLU A 1 107 ? -7.904 -4.793 0.938 1.00 94.50 107 GLU A C 1
ATOM 792 O O . GLU A 1 107 ? -7.407 -5.216 -0.110 1.00 94.50 107 GLU A O 1
ATOM 797 N N . LEU A 1 108 ? -7.163 -4.523 2.020 1.00 94.12 108 LEU A N 1
ATOM 798 C CA . LEU A 1 108 ? -5.733 -4.789 2.068 1.00 94.12 108 LEU A CA 1
ATOM 799 C C . LEU A 1 108 ? -5.477 -6.298 2.088 1.00 94.12 108 LEU A C 1
ATOM 801 O O . LEU A 1 108 ? -6.185 -7.046 2.751 1.00 94.12 108 LEU A O 1
ATOM 805 N N . GLU A 1 109 ? -4.459 -6.782 1.390 1.00 93.81 109 GLU A N 1
ATOM 806 C CA . GLU A 1 109 ? -4.173 -8.222 1.312 1.00 93.81 109 GLU A CA 1
ATOM 807 C C . GLU A 1 109 ? -3.271 -8.712 2.437 1.00 93.81 109 GLU A C 1
ATOM 809 O O . GLU A 1 109 ? -3.362 -9.866 2.864 1.00 93.81 109 GLU A O 1
ATOM 814 N N . ASN A 1 110 ? -2.402 -7.836 2.935 1.00 91.56 110 ASN A N 1
ATOM 815 C CA . ASN A 1 110 ? -1.539 -8.148 4.056 1.00 91.56 110 ASN A CA 1
ATOM 816 C C . ASN A 1 110 ? -2.291 -7.933 5.374 1.00 91.56 110 ASN A C 1
ATOM 818 O O . ASN A 1 110 ? -2.715 -6.824 5.687 1.00 91.56 110 ASN A O 1
ATOM 822 N N . VAL A 1 111 ? -2.415 -8.992 6.176 1.00 94.62 111 VAL A N 1
ATOM 823 C CA . VAL A 1 111 ? -3.127 -8.949 7.464 1.00 94.62 111 VAL A CA 1
ATOM 824 C C . VAL A 1 111 ? -2.513 -7.926 8.426 1.00 94.62 111 VAL A C 1
ATOM 826 O O . VAL A 1 111 ? -3.248 -7.233 9.119 1.00 94.62 111 VAL A O 1
ATOM 829 N N . SER A 1 112 ? -1.187 -7.771 8.433 1.00 93.44 112 SER A N 1
ATOM 830 C CA . SER A 1 112 ? -0.521 -6.783 9.291 1.00 93.44 112 SER A CA 1
ATOM 831 C C . SER A 1 112 ? -0.890 -5.352 8.892 1.00 93.44 112 SER A C 1
ATOM 833 O O . SER A 1 112 ? -1.067 -4.494 9.761 1.00 93.44 112 SER A O 1
ATOM 835 N N . ASP A 1 113 ? -1.038 -5.089 7.592 1.00 92.12 113 ASP A N 1
ATOM 836 C CA . ASP A 1 113 ? -1.432 -3.773 7.084 1.00 92.12 113 ASP A CA 1
ATOM 837 C C . ASP A 1 113 ? -2.914 -3.503 7.364 1.00 92.12 113 ASP A C 1
ATOM 839 O O . ASP A 1 113 ? -3.258 -2.390 7.756 1.00 92.12 113 ASP A O 1
ATOM 843 N N . GLN A 1 114 ? -3.777 -4.526 7.272 1.00 94.25 114 GLN A N 1
ATOM 844 C CA . GLN A 1 114 ? -5.178 -4.437 7.704 1.00 94.25 114 GLN A CA 1
ATOM 845 C C . GLN A 1 114 ? -5.277 -4.025 9.178 1.00 94.25 114 GLN A C 1
ATOM 847 O O . GLN A 1 114 ? -5.964 -3.058 9.505 1.00 94.25 114 GLN A O 1
ATOM 852 N N . GLU A 1 115 ? -4.586 -4.738 10.074 1.00 95.19 115 GLU A N 1
ATOM 853 C CA . GLU A 1 115 ? -4.626 -4.465 11.516 1.00 95.19 115 GLU A CA 1
ATOM 854 C C . GLU A 1 115 ? -4.086 -3.069 11.840 1.00 95.19 115 GLU A C 1
ATOM 856 O O . GLU A 1 115 ? -4.685 -2.332 12.627 1.00 95.19 115 GLU A O 1
ATOM 861 N N . THR A 1 116 ? -2.991 -2.675 11.185 1.00 96.06 116 THR A N 1
ATOM 862 C CA . THR A 1 116 ? -2.397 -1.342 11.349 1.00 96.06 116 T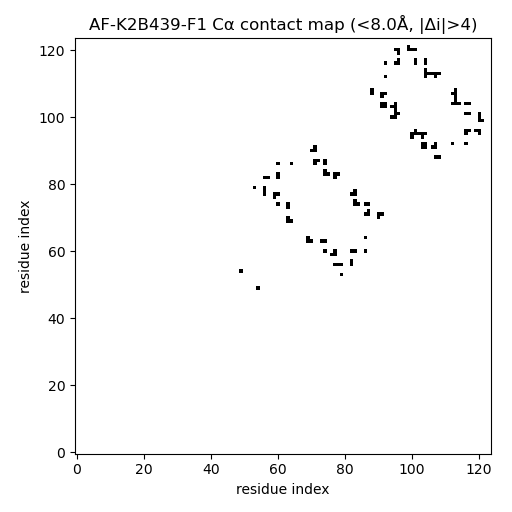HR A CA 1
ATOM 863 C C . THR A 1 116 ? -3.342 -0.251 10.846 1.00 96.06 116 THR A C 1
ATOM 865 O O . THR A 1 116 ? -3.578 0.726 11.555 1.00 96.06 116 THR A O 1
ATOM 868 N N . CYS A 1 117 ? -3.943 -0.439 9.669 1.00 95.94 117 CYS A N 1
ATOM 869 C CA . CYS A 1 117 ? -4.924 0.476 9.088 1.00 95.94 117 CYS A CA 1
ATOM 870 C C . CYS A 1 117 ? -6.120 0.670 10.022 1.00 95.94 117 CYS A C 1
ATOM 872 O O . CYS A 1 117 ? -6.478 1.803 10.350 1.00 95.94 117 CYS A O 1
ATOM 874 N N . VAL A 1 118 ? -6.704 -0.426 10.522 1.00 96.44 118 VAL A N 1
ATOM 875 C CA . VAL A 1 118 ? -7.832 -0.369 11.462 1.00 96.44 118 VAL A CA 1
ATOM 876 C C . VAL A 1 118 ? -7.435 0.384 12.730 1.00 96.44 118 VAL A C 1
ATOM 878 O O . VAL A 1 118 ? -8.173 1.272 13.156 1.00 96.44 118 VAL A O 1
ATOM 881 N N . ALA A 1 119 ? -6.258 0.105 13.294 1.00 95.88 119 ALA A N 1
ATOM 882 C CA . ALA A 1 119 ? -5.769 0.801 14.479 1.00 95.88 119 ALA A CA 1
ATOM 883 C C . ALA A 1 119 ? -5.575 2.314 14.245 1.00 95.88 119 ALA A C 1
ATOM 885 O O . ALA A 1 119 ? -5.931 3.116 15.109 1.00 95.88 119 ALA A O 1
ATOM 886 N N . GLU A 1 120 ? -5.044 2.729 13.091 1.00 94.94 120 GLU A N 1
ATOM 887 C CA . GLU A 1 120 ? -4.897 4.149 12.724 1.00 94.94 120 GLU A CA 1
ATOM 888 C C . GLU A 1 120 ? -6.250 4.844 12.508 1.00 94.94 120 GLU A C 1
ATOM 890 O O . GLU A 1 120 ? -6.447 5.995 12.918 1.00 94.94 120 GLU A O 1
ATOM 895 N N . VAL A 1 121 ? -7.218 4.145 11.910 1.00 94.94 121 VAL A N 1
ATOM 896 C CA . VAL A 1 121 ? -8.594 4.640 11.788 1.00 94.94 121 VAL A CA 1
ATOM 897 C C . VAL A 1 121 ? -9.226 4.824 13.176 1.00 94.94 121 VAL A C 1
ATOM 899 O O . VAL A 1 121 ? -9.899 5.828 13.402 1.00 94.94 121 VAL A O 1
ATOM 902 N N . GLU A 1 122 ? -8.968 3.912 14.119 1.00 91.31 122 GLU A N 1
ATOM 903 C CA . GLU A 1 122 ? -9.539 3.889 15.477 1.00 91.31 122 GLU A CA 1
ATOM 904 C C . GLU A 1 122 ? -8.899 4.833 16.500 1.00 91.31 122 GLU A C 1
ATOM 906 O O . GLU A 1 122 ? -9.474 5.021 17.569 1.00 91.31 122 GLU A O 1
ATOM 911 N N . LYS A 1 123 ? -7.738 5.426 16.208 1.00 85.12 123 LYS A N 1
ATOM 912 C CA . LYS A 1 123 ? -6.940 6.244 17.146 1.00 85.12 123 LYS A CA 1
ATOM 913 C C . LYS A 1 123 ? -7.550 7.597 17.574 1.00 85.12 123 LYS A C 1
ATOM 915 O O . LYS A 1 123 ? -6.816 8.454 18.063 1.00 85.12 123 LYS A O 1
ATOM 920 N N . GLU A 1 124 ? -8.858 7.800 17.426 1.00 56.34 124 GLU A N 1
ATOM 921 C CA . GLU A 1 124 ? -9.567 9.018 17.867 1.00 56.34 124 GLU A CA 1
ATOM 922 C C . GLU A 1 124 ? -10.194 8.896 19.263 1.00 56.34 124 GLU A C 1
ATOM 924 O O . GLU A 1 124 ? -10.960 7.937 19.510 1.00 56.34 124 GLU A O 1
#

Nearest PDB structures (foldseek):
  6yj2-assembly2_C  TM=2.289E-01  e=4.414E+00  Mycobacterium tuberculosis H37Rv
  4g12-assembly1_A  TM=2.157E-01  e=4.669E+00  Mycobacterium tuberculosis

Solvent-accessible surface area (backbone atoms only — not comparable to full-atom values): 8196 Å² total; per-residue (Å²): 134,89,82,86,81,85,78,83,83,82,85,78,88,85,81,79,90,85,85,85,81,91,83,89,82,90,84,91,82,90,81,74,95,73,85,83,78,76,77,69,77,67,70,71,83,73,71,91,70,84,48,71,67,58,59,50,32,51,52,51,49,54,55,45,74,71,38,89,85,56,53,49,74,63,30,69,79,33,80,52,66,68,61,22,48,52,45,31,46,49,39,42,43,54,48,15,46,74,70,54,37,62,70,47,18,69,73,41,84,50,66,69,57,24,55,50,36,39,51,62,40,58,73,116